Protein AF-A0A377X9H9-F1 (afdb_monomer)

Solvent-accessible surface area (backbone atoms only — not comparable to full-atom values): 6670 Å² total; per-residue (Å²): 134,61,74,63,6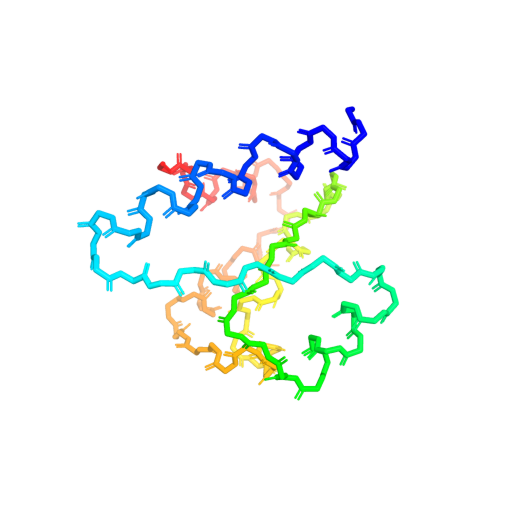3,53,48,71,55,47,51,60,52,48,40,53,58,37,44,76,76,73,38,85,69,79,89,79,92,69,56,72,68,60,47,51,52,32,51,73,66,45,68,68,95,78,84,91,83,80,81,72,94,71,95,48,76,63,74,76,49,44,71,62,29,44,90,63,10,64,60,78,67,48,76,47,74,68,54,38,50,52,53,54,53,48,73,68,46,86,47,74,80,56,47,70,65,75,56,77,80,87,127

Radius of gyration: 16.83 Å; Cα contacts (8 Å, |Δi|>4): 53; chains: 1; bounding box: 40×28×36 Å

Secondary structure (DSSP, 8-state):
--HHHHHHHHHHHHHHHHHHTT---------HHHHHHHHHTT--S---------SSHHHHHGGGSTTTGGGTT---HHHHHHHHHHHH---HHHHTTSSPPP-

Structure (mmCIF, N/CA/C/O backbone):
data_AF-A0A377X9H9-F1
#
_entry.id   AF-A0A377X9H9-F1
#
loop_
_atom_site.group_PDB
_atom_site.id
_atom_site.type_symbol
_atom_site.label_atom_id
_atom_site.label_alt_id
_atom_site.label_comp_id
_atom_site.label_asym_id
_atom_site.label_entity_id
_atom_site.label_seq_id
_atom_site.pdbx_PDB_ins_code
_atom_site.Cartn_x
_atom_site.Cartn_y
_atom_site.Cartn_z
_atom_site.occupancy
_atom_site.B_iso_or_equiv
_atom_site.auth_seq_id
_atom_site.auth_comp_id
_atom_site.auth_asym_id
_atom_site.auth_atom_id
_atom_site.pdbx_PDB_model_num
ATOM 1 N N . MET A 1 1 ? 11.760 12.522 11.090 1.00 46.44 1 MET A N 1
ATOM 2 C CA . MET A 1 1 ? 10.553 12.797 11.908 1.00 46.44 1 MET A CA 1
ATOM 3 C C . MET A 1 1 ? 10.194 11.542 12.692 1.00 46.44 1 MET A C 1
ATOM 5 O O . MET A 1 1 ? 10.405 10.459 12.163 1.00 46.44 1 MET A O 1
ATOM 9 N N . SER A 1 2 ? 9.713 11.640 13.936 1.00 54.22 2 SER A N 1
ATOM 10 C CA . SER A 1 2 ? 9.335 10.433 14.693 1.00 54.22 2 SER A CA 1
ATOM 11 C C . SER A 1 2 ? 7.978 9.895 14.210 1.00 54.22 2 SER A C 1
ATOM 13 O O . SER A 1 2 ? 7.084 10.682 13.894 1.00 54.22 2 SER A O 1
ATOM 15 N N . LYS A 1 3 ? 7.802 8.562 14.181 1.00 60.16 3 LYS A N 1
ATOM 16 C CA . LYS A 1 3 ? 6.529 7.884 13.827 1.00 60.16 3 LYS A CA 1
ATOM 17 C C . LYS A 1 3 ? 5.321 8.437 14.596 1.00 60.16 3 LYS A C 1
ATOM 19 O O . LYS A 1 3 ? 4.206 8.434 14.088 1.00 60.16 3 LYS A O 1
ATOM 24 N N . LYS A 1 4 ? 5.556 8.945 15.809 1.00 63.16 4 LYS A N 1
ATOM 25 C CA . LYS A 1 4 ? 4.525 9.510 16.677 1.00 63.16 4 LYS A CA 1
ATOM 26 C C . LYS A 1 4 ? 3.927 10.803 16.111 1.00 63.16 4 LYS A C 1
ATOM 28 O O . LYS A 1 4 ? 2.714 10.938 16.092 1.00 63.16 4 LYS A O 1
ATOM 33 N N . VAL A 1 5 ? 4.761 11.704 15.583 1.00 62.19 5 VAL A N 1
ATOM 34 C CA . VAL A 1 5 ? 4.300 12.979 14.997 1.00 62.19 5 VAL A CA 1
ATOM 35 C C . VAL A 1 5 ? 3.470 12.735 13.736 1.00 62.19 5 VAL A C 1
ATOM 37 O O . VAL A 1 5 ? 2.467 13.407 13.520 1.00 62.19 5 VAL A O 1
ATOM 40 N N . LEU A 1 6 ? 3.858 11.741 12.931 1.00 65.12 6 LEU A N 1
ATOM 41 C CA . LEU A 1 6 ? 3.119 11.374 11.726 1.00 65.12 6 LEU A CA 1
ATOM 42 C C . LEU A 1 6 ? 1.737 10.795 12.073 1.00 65.12 6 LEU A C 1
ATOM 44 O O . LEU A 1 6 ? 0.736 11.224 11.512 1.00 65.12 6 LEU A O 1
ATOM 48 N N . ASN A 1 7 ? 1.664 9.877 13.042 1.00 70.19 7 ASN A N 1
ATOM 49 C CA . ASN A 1 7 ? 0.396 9.281 13.475 1.00 70.19 7 ASN A CA 1
ATOM 50 C C . ASN A 1 7 ? -0.540 10.301 14.139 1.00 70.19 7 ASN A C 1
ATOM 52 O O . ASN A 1 7 ? -1.732 10.320 13.829 1.00 70.19 7 ASN A O 1
ATOM 56 N N . ASP A 1 8 ? -0.001 11.160 15.011 1.00 76.00 8 ASP A N 1
ATOM 57 C CA . ASP A 1 8 ? -0.771 12.179 15.734 1.00 76.00 8 ASP A CA 1
ATOM 58 C C . ASP A 1 8 ? -1.396 13.212 14.767 1.00 76.00 8 ASP A C 1
ATOM 60 O O . ASP A 1 8 ? -2.453 13.764 15.067 1.00 76.00 8 ASP A O 1
ATOM 64 N N . ALA A 1 9 ? -0.797 13.432 13.587 1.00 79.25 9 ALA A N 1
ATOM 65 C CA . ALA A 1 9 ? -1.331 14.318 12.548 1.00 79.25 9 ALA A CA 1
ATOM 66 C C . ALA A 1 9 ? -2.224 13.602 11.515 1.00 79.25 9 ALA A C 1
ATOM 68 O O . ALA A 1 9 ? -3.292 14.106 11.168 1.00 79.25 9 ALA A O 1
ATOM 69 N N . LEU A 1 10 ? -1.817 12.428 11.016 1.00 81.38 10 LEU A N 1
ATOM 70 C CA . LEU A 1 10 ? -2.505 11.754 9.908 1.00 81.38 10 LEU A CA 1
ATOM 71 C C . LEU A 1 10 ? -3.799 11.057 10.334 1.00 81.38 10 LEU A C 1
ATOM 73 O O . LEU A 1 10 ? -4.767 11.063 9.575 1.00 81.38 10 LEU A O 1
ATOM 77 N N . ILE A 1 11 ? 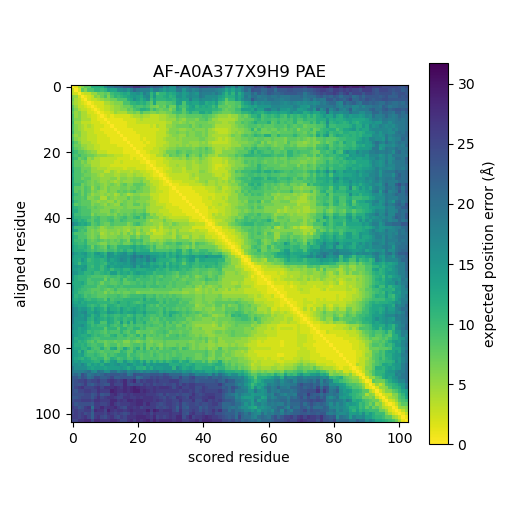-3.853 10.473 11.537 1.00 84.44 11 ILE A N 1
ATOM 78 C CA . ILE A 1 11 ? -5.044 9.743 11.998 1.00 84.44 11 ILE A CA 1
ATOM 79 C C . ILE A 1 11 ? -6.268 10.672 12.115 1.00 84.44 11 ILE A C 1
ATOM 81 O O . ILE A 1 11 ? -7.326 10.299 11.604 1.00 84.44 11 ILE A O 1
ATOM 85 N N . PRO A 1 12 ? -6.184 11.871 12.734 1.00 87.00 12 PRO A N 1
ATOM 86 C CA . PRO A 1 12 ? -7.313 12.801 12.776 1.00 87.00 12 PRO A CA 1
ATOM 87 C C . PRO A 1 12 ? -7.794 13.230 11.386 1.00 87.00 12 PRO A C 1
ATOM 89 O O . PRO A 1 12 ? -8.999 13.225 11.141 1.00 87.00 12 PRO A O 1
ATOM 92 N N . ILE A 1 13 ? -6.864 13.530 10.472 1.00 87.38 13 ILE A N 1
ATOM 93 C CA . ILE A 1 13 ? -7.180 13.928 9.093 1.00 87.38 13 ILE A CA 1
ATOM 94 C C . ILE A 1 13 ? -7.896 12.787 8.361 1.00 87.38 13 ILE A C 1
ATOM 96 O O . ILE A 1 13 ? -8.948 12.996 7.762 1.00 87.38 13 ILE A O 1
ATOM 100 N N . ALA A 1 14 ? -7.379 11.558 8.454 1.00 86.00 14 ALA A N 1
ATOM 101 C CA . ALA A 1 14 ? -8.012 10.395 7.843 1.00 86.00 14 ALA A CA 1
ATOM 102 C C . ALA A 1 14 ? -9.413 10.148 8.425 1.00 86.00 14 ALA A C 1
ATOM 104 O O . ALA A 1 14 ? -10.364 9.943 7.679 1.00 86.00 14 ALA A O 1
ATOM 105 N N . LYS A 1 15 ? -9.594 10.235 9.747 1.00 86.94 15 LYS A N 1
ATOM 106 C CA . LYS A 1 15 ? -10.925 10.078 10.357 1.00 86.94 15 LYS A CA 1
ATOM 107 C C . LYS A 1 15 ? -11.932 11.101 9.833 1.00 86.94 15 LYS A C 1
ATOM 109 O O . LYS A 1 15 ? -13.081 10.734 9.607 1.00 86.94 15 LYS A O 1
ATOM 114 N N . GLU A 1 16 ? -11.517 12.353 9.655 1.00 89.38 16 GLU A N 1
ATOM 115 C CA . GLU A 1 16 ? -12.371 13.397 9.088 1.00 89.38 16 GLU A CA 1
ATOM 116 C C . GLU A 1 16 ? -12.750 13.075 7.638 1.00 89.38 16 GLU A C 1
ATOM 118 O O . GLU A 1 16 ? -13.934 12.983 7.317 1.00 89.38 16 GLU A O 1
ATOM 123 N N . ASN A 1 17 ? -11.754 12.818 6.787 1.00 89.94 17 ASN A N 1
ATOM 124 C CA . ASN A 1 17 ? -11.954 12.593 5.354 1.00 89.94 17 ASN A CA 1
ATOM 125 C C . ASN A 1 17 ? -12.817 11.355 5.074 1.00 89.94 17 ASN A C 1
ATOM 127 O O . ASN A 1 17 ? -13.736 11.402 4.260 1.00 89.94 17 ASN A O 1
ATOM 131 N N . TRP A 1 18 ? -12.568 10.249 5.778 1.00 88.62 18 TRP A N 1
ATOM 132 C CA . TRP A 1 18 ? -13.344 9.020 5.600 1.00 88.62 18 TRP A CA 1
ATOM 133 C C . TRP A 1 18 ? -14.783 9.177 6.108 1.00 88.62 18 TRP A C 1
ATOM 135 O O . TRP A 1 18 ? -15.718 8.657 5.501 1.00 88.62 18 TRP A O 1
ATOM 145 N N . ARG A 1 19 ? -14.999 9.972 7.163 1.00 91.06 19 ARG A N 1
ATOM 146 C CA . ARG A 1 19 ? -16.349 10.271 7.655 1.00 91.06 19 ARG A CA 1
ATOM 147 C C . ARG A 1 19 ? -17.159 11.097 6.654 1.00 91.06 19 ARG A C 1
ATOM 149 O O . ARG A 1 19 ? -18.363 10.881 6.557 1.00 91.06 19 ARG A O 1
ATOM 156 N N . GLN A 1 20 ? -16.525 11.992 5.893 1.00 92.94 20 GLN A N 1
ATOM 157 C CA . GLN A 1 20 ? -17.199 12.774 4.844 1.00 92.94 20 GLN A CA 1
ATOM 158 C C . GLN A 1 20 ? -17.772 11.896 3.722 1.00 92.94 20 GLN A C 1
ATOM 160 O O . GLN A 1 20 ? -18.805 12.238 3.156 1.00 92.94 20 GLN A O 1
ATOM 165 N N . ILE A 1 21 ? -17.155 10.743 3.450 1.00 91.88 21 ILE A N 1
ATOM 166 C CA . ILE A 1 21 ? -17.658 9.743 2.492 1.00 91.88 21 ILE A CA 1
ATOM 167 C C . ILE A 1 21 ? -18.510 8.645 3.159 1.00 91.88 21 ILE A C 1
ATOM 169 O O . ILE A 1 21 ? -18.820 7.634 2.536 1.00 91.88 21 ILE A O 1
ATOM 173 N N . GLY A 1 22 ? -18.894 8.826 4.429 1.00 89.25 22 GLY A N 1
ATOM 174 C CA . GLY A 1 22 ? -19.764 7.902 5.165 1.00 89.25 22 GLY A CA 1
ATOM 175 C C . GLY A 1 22 ? -19.067 6.675 5.763 1.00 89.25 22 GLY A C 1
ATOM 176 O O . GLY A 1 22 ? -19.748 5.770 6.243 1.00 89.25 22 GLY A O 1
ATOM 177 N N . VAL A 1 23 ? -17.733 6.628 5.781 1.00 89.50 23 VAL A N 1
ATOM 178 C CA . VAL A 1 23 ? -16.965 5.506 6.341 1.00 89.50 23 VAL A CA 1
ATOM 179 C C . VAL A 1 23 ? -16.471 5.829 7.752 1.00 89.50 23 VAL A C 1
ATOM 181 O O . VAL A 1 23 ? -15.793 6.828 7.996 1.00 89.50 23 VAL A O 1
ATOM 184 N N . LEU A 1 24 ? -16.769 4.947 8.709 1.00 90.31 24 LEU A N 1
ATOM 185 C CA . LEU A 1 24 ? -16.283 5.066 10.084 1.00 90.31 24 LEU A CA 1
ATOM 186 C C . LEU A 1 24 ? -14.896 4.425 10.230 1.00 90.31 24 LEU A C 1
ATOM 188 O O . LEU A 1 24 ? -14.778 3.231 10.501 1.00 90.31 24 LEU A O 1
ATOM 192 N N . LEU A 1 25 ? -13.843 5.235 10.121 1.00 86.44 25 LEU A N 1
ATOM 193 C CA . LEU A 1 25 ? -12.475 4.785 10.372 1.00 86.44 25 LEU A CA 1
ATOM 194 C C . LEU A 1 25 ? -12.230 4.562 11.879 1.00 86.44 25 LEU A C 1
ATOM 196 O O . LEU A 1 25 ? -12.273 5.506 12.677 1.00 86.44 25 LEU A O 1
ATOM 200 N N . LYS A 1 26 ? -11.933 3.316 12.271 1.00 87.00 26 LYS A N 1
ATOM 201 C CA . LYS A 1 26 ? -11.531 2.928 13.635 1.00 87.00 26 LYS A CA 1
ATOM 202 C C . LYS A 1 26 ? -10.028 2.614 13.665 1.00 87.00 26 LYS A C 1
ATOM 204 O O . LYS A 1 26 ? -9.650 1.475 13.410 1.00 87.00 26 LYS A O 1
ATOM 209 N N . PRO A 1 27 ? -9.157 3.597 13.946 1.00 83.19 27 PRO A N 1
ATOM 210 C CA . PRO A 1 27 ? -7.718 3.368 13.938 1.00 83.19 27 PRO A CA 1
ATOM 211 C C . PRO A 1 27 ? -7.299 2.466 15.103 1.00 83.19 27 PRO A C 1
ATOM 213 O O . PRO A 1 27 ? -7.733 2.666 16.239 1.00 83.19 27 PRO A O 1
ATOM 216 N N . GLN A 1 28 ? -6.404 1.523 14.827 1.00 82.38 28 GLN A N 1
ATOM 2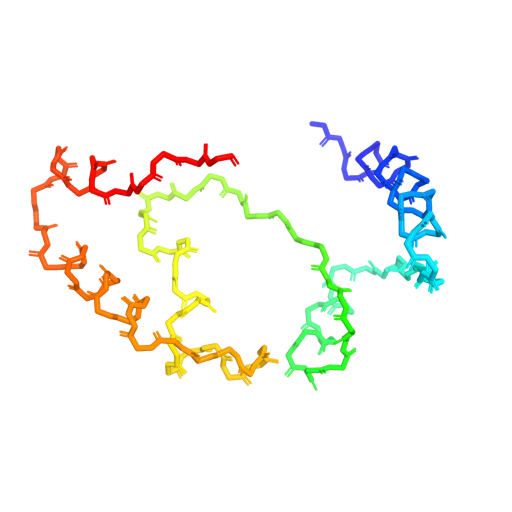17 C CA . GLN A 1 28 ? -5.726 0.714 15.832 1.00 82.38 28 GLN A CA 1
ATOM 218 C C . GLN A 1 28 ? -4.227 1.020 15.770 1.00 82.38 28 GLN A C 1
ATOM 220 O O . GLN A 1 28 ? -3.608 0.895 14.718 1.00 82.38 28 GLN A O 1
ATO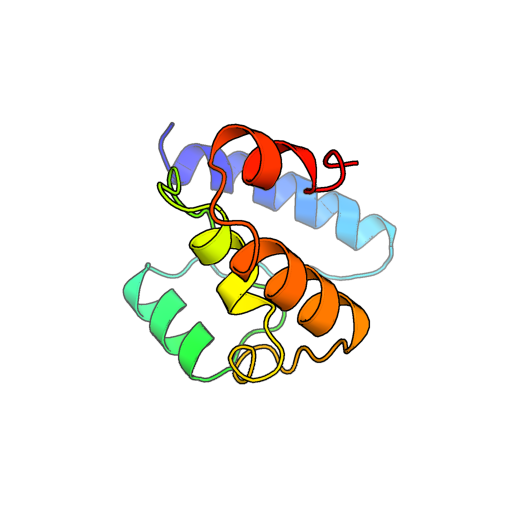M 225 N N . VAL A 1 29 ? -3.647 1.448 16.894 1.00 79.38 29 VAL A N 1
ATOM 226 C CA . VAL A 1 29 ? -2.201 1.670 17.006 1.00 79.38 29 VAL A CA 1
ATOM 227 C C . VAL A 1 29 ? -1.606 0.466 17.721 1.00 79.38 29 VAL A C 1
ATOM 229 O O . VAL A 1 29 ? -1.803 0.300 18.922 1.00 79.38 29 VAL A O 1
ATOM 232 N N . VAL A 1 30 ? -0.905 -0.377 16.972 1.00 80.12 30 VAL A N 1
ATOM 233 C CA . VAL A 1 30 ? -0.176 -1.543 17.486 1.00 80.12 30 VAL A CA 1
ATOM 234 C C . VAL A 1 30 ? 1.329 -1.332 17.332 1.00 80.12 30 VAL A C 1
ATOM 236 O O . VAL A 1 30 ? 1.774 -0.501 16.535 1.00 80.12 30 VAL A O 1
ATOM 239 N N . ASP A 1 31 ? 2.130 -2.060 18.109 1.00 82.38 31 ASP A N 1
ATOM 240 C CA . ASP A 1 31 ? 3.575 -2.087 17.899 1.00 82.38 31 ASP A CA 1
ATOM 241 C C . ASP A 1 31 ? 3.930 -2.771 16.567 1.00 82.38 31 ASP A C 1
ATOM 243 O O . ASP A 1 31 ? 3.115 -3.454 15.946 1.00 82.38 31 ASP A O 1
ATOM 247 N N . PHE A 1 32 ? 5.167 -2.581 16.110 1.00 77.00 32 PHE A N 1
ATOM 248 C CA . PHE A 1 32 ? 5.602 -3.074 14.805 1.00 77.00 32 PHE A CA 1
ATOM 249 C C . PHE A 1 32 ? 5.536 -4.604 14.673 1.00 77.00 32 PHE A C 1
ATOM 251 O O . PHE A 1 32 ? 5.212 -5.101 13.598 1.00 77.00 32 PHE A O 1
ATOM 258 N N . ASN A 1 33 ? 5.801 -5.359 15.742 1.00 82.00 33 ASN A N 1
ATOM 259 C CA . ASN A 1 33 ? 5.782 -6.820 15.674 1.00 82.00 33 ASN A CA 1
ATOM 260 C C . ASN A 1 33 ? 4.343 -7.334 15.551 1.00 82.00 33 ASN A C 1
ATOM 262 O O . ASN A 1 33 ? 4.067 -8.200 14.720 1.00 82.00 33 ASN A O 1
ATOM 266 N N . ALA A 1 34 ? 3.417 -6.760 16.324 1.00 85.06 34 ALA A N 1
ATOM 267 C CA . ALA A 1 34 ? 1.991 -7.059 16.218 1.00 85.06 34 ALA A CA 1
ATOM 268 C C . ALA A 1 34 ? 1.418 -6.662 14.844 1.00 85.06 34 ALA A C 1
ATOM 270 O O . ALA A 1 34 ? 0.689 -7.446 14.237 1.00 85.06 34 ALA A O 1
ATOM 271 N N . LEU A 1 35 ? 1.818 -5.500 14.315 1.00 83.00 35 LEU A N 1
ATOM 272 C CA . LEU A 1 35 ? 1.463 -5.035 12.969 1.00 83.00 35 LEU A CA 1
ATOM 273 C C . LEU A 1 35 ? 1.895 -6.041 11.886 1.00 83.00 35 LEU A C 1
ATOM 275 O O . LEU A 1 35 ? 1.108 -6.400 11.012 1.00 83.00 35 LEU A O 1
ATOM 279 N N . MET A 1 36 ? 3.144 -6.516 11.948 1.00 82.94 36 MET A N 1
ATOM 280 C CA . MET A 1 36 ? 3.681 -7.500 11.000 1.00 82.94 36 MET A CA 1
ATOM 281 C C . MET A 1 36 ? 2.975 -8.853 11.109 1.00 82.94 36 MET A C 1
ATOM 283 O O . MET A 1 36 ? 2.683 -9.475 10.086 1.00 82.94 36 MET A O 1
ATOM 287 N N . ALA A 1 37 ? 2.647 -9.293 12.326 1.00 84.81 37 ALA A N 1
ATOM 288 C CA . ALA A 1 37 ? 1.888 -10.520 12.542 1.00 84.81 37 ALA A CA 1
ATOM 289 C C . ALA A 1 37 ? 0.465 -10.429 11.962 1.00 84.81 37 ALA A C 1
ATOM 291 O O . ALA A 1 37 ? 0.027 -11.354 11.280 1.00 84.81 37 ALA A O 1
ATOM 292 N N . GLN A 1 38 ? -0.232 -9.307 12.173 1.00 82.88 38 GLN A N 1
ATOM 293 C CA . GLN A 1 38 ? -1.563 -9.063 11.606 1.00 82.88 38 GLN A CA 1
ATOM 294 C C . GLN A 1 38 ? -1.536 -8.988 10.076 1.00 82.88 38 GLN A C 1
ATOM 296 O O . GLN A 1 38 ? -2.393 -9.599 9.437 1.00 82.88 38 GLN A O 1
ATOM 301 N N . ARG A 1 39 ? -0.531 -8.313 9.488 1.00 81.06 39 ARG A N 1
ATOM 302 C CA . ARG A 1 39 ? -0.333 -8.267 8.027 1.00 81.06 39 ARG A CA 1
ATOM 303 C C . ARG A 1 39 ? -0.175 -9.671 7.456 1.00 81.06 39 ARG A C 1
ATOM 305 O O . ARG A 1 39 ? -0.891 -10.040 6.536 1.00 81.06 39 ARG A O 1
ATOM 312 N N . LYS A 1 40 ? 0.723 -10.471 8.036 1.00 80.38 40 LYS A N 1
ATOM 313 C CA . LYS A 1 40 ? 0.977 -11.847 7.585 1.00 80.38 40 LYS A CA 1
ATOM 314 C C . LYS A 1 40 ? -0.244 -12.757 7.747 1.00 80.38 40 LYS A C 1
ATOM 316 O O . LYS A 1 40 ? -0.419 -13.693 6.978 1.00 80.38 40 LYS A O 1
ATOM 321 N N . ALA A 1 41 ? -1.078 -12.494 8.748 1.00 81.56 41 ALA A N 1
ATOM 322 C CA . ALA A 1 41 ? -2.330 -13.211 8.953 1.00 81.56 41 ALA A CA 1
ATOM 323 C C . ALA A 1 41 ? -3.468 -12.740 8.026 1.00 81.56 41 ALA A C 1
ATOM 325 O O . ALA A 1 41 ? -4.546 -13.326 8.079 1.00 81.56 41 ALA A O 1
ATOM 326 N N . GLY A 1 42 ? -3.270 -11.676 7.233 1.00 76.50 42 GLY A N 1
ATOM 327 C CA . GLY A 1 42 ? -4.323 -11.063 6.414 1.00 76.50 42 GLY A CA 1
ATOM 328 C C . GLY A 1 42 ? -5.475 -10.469 7.235 1.00 76.50 42 GLY A C 1
ATOM 329 O O . GLY A 1 42 ? -6.555 -10.234 6.707 1.00 76.50 42 GLY A O 1
ATOM 330 N N . ASN A 1 43 ? -5.284 -10.257 8.541 1.00 78.69 43 ASN A N 1
ATOM 331 C CA . ASN A 1 43 ? -6.343 -9.835 9.458 1.00 78.69 43 ASN A CA 1
ATOM 332 C C . ASN A 1 43 ? -6.327 -8.314 9.653 1.00 78.69 43 ASN A C 1
ATOM 334 O O . ASN A 1 43 ? -6.052 -7.818 10.750 1.00 78.69 43 ASN A O 1
ATOM 338 N N . TYR A 1 44 ? -6.540 -7.576 8.565 1.00 81.50 44 TYR A N 1
ATOM 339 C CA . TYR A 1 44 ? -6.606 -6.118 8.562 1.00 81.50 44 TYR A CA 1
ATOM 340 C C . TYR A 1 44 ? -7.479 -5.615 7.406 1.00 81.50 44 TYR A C 1
ATOM 342 O O . TYR A 1 44 ? -7.453 -6.180 6.319 1.00 81.50 44 TYR A O 1
ATOM 350 N N . ASP A 1 45 ? -8.211 -4.521 7.628 1.00 80.19 45 ASP A N 1
ATOM 351 C CA . ASP A 1 45 ? -8.982 -3.857 6.564 1.00 80.19 45 ASP A CA 1
ATOM 352 C C . ASP A 1 45 ? -8.125 -2.825 5.817 1.00 80.19 45 ASP A C 1
ATOM 354 O O . ASP A 1 45 ? -8.150 -2.715 4.594 1.00 80.19 45 ASP A O 1
ATOM 358 N N . LEU A 1 46 ? -7.350 -2.043 6.574 1.00 80.38 46 LEU A N 1
ATOM 359 C CA . LEU A 1 46 ? -6.453 -1.017 6.061 1.00 80.38 46 LEU A CA 1
ATOM 360 C C . LEU A 1 46 ? -5.237 -0.917 6.971 1.00 80.38 46 LEU A C 1
ATOM 362 O O . LEU A 1 46 ? -5.364 -0.816 8.192 1.00 80.38 46 LEU A O 1
ATOM 366 N N . ALA A 1 47 ? -4.057 -0.913 6.366 1.00 79.38 47 ALA A N 1
ATOM 367 C CA . ALA A 1 47 ? -2.807 -0.818 7.089 1.00 79.38 47 ALA A CA 1
ATOM 368 C C . ALA A 1 47 ? -1.905 0.236 6.439 1.00 79.38 47 ALA A C 1
ATOM 370 O O . ALA A 1 47 ? -1.744 0.281 5.222 1.00 79.38 47 ALA A O 1
ATOM 371 N N . SER A 1 48 ? -1.359 1.120 7.274 1.00 73.06 48 SER A N 1
ATOM 372 C CA . SER A 1 48 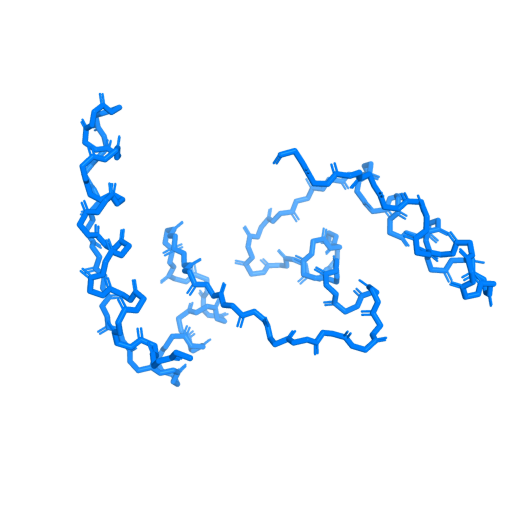? -0.463 2.193 6.848 1.00 73.06 48 SER A CA 1
ATOM 373 C C . SER A 1 48 ? 0.973 1.806 7.165 1.00 73.06 48 SER A C 1
ATOM 375 O O . SER A 1 48 ? 1.313 1.523 8.317 1.00 73.06 48 SER A O 1
ATOM 377 N N . PHE A 1 49 ? 1.812 1.802 6.135 1.00 72.25 49 PHE A N 1
ATOM 378 C CA . PHE A 1 49 ? 3.232 1.513 6.242 1.00 72.25 49 PHE A CA 1
ATOM 379 C C . PHE A 1 49 ? 4.023 2.548 5.458 1.00 72.25 49 PHE A C 1
ATOM 381 O O . PHE A 1 49 ? 3.535 3.149 4.505 1.00 72.25 49 PHE A O 1
ATOM 388 N N . SER A 1 50 ? 5.269 2.733 5.867 1.00 67.56 50 SER A N 1
ATOM 389 C CA . SER A 1 50 ? 6.247 3.503 5.117 1.00 67.56 50 SER A CA 1
ATOM 390 C C . SER A 1 50 ? 7.452 2.613 4.883 1.00 67.56 50 SER A C 1
ATOM 392 O O . SER A 1 50 ? 8.058 2.148 5.856 1.00 67.56 50 SER A O 1
ATOM 394 N N . THR A 1 51 ? 7.813 2.412 3.626 1.00 62.47 51 THR A N 1
ATOM 395 C CA . THR A 1 51 ? 9.091 1.801 3.271 1.00 62.47 51 THR A CA 1
ATOM 396 C C . THR A 1 51 ? 10.173 2.877 3.346 1.00 62.47 51 THR A C 1
ATOM 398 O O . THR A 1 51 ? 9.933 4.038 3.009 1.00 62.47 51 THR A O 1
ATOM 401 N N . SER A 1 52 ? 11.348 2.532 3.873 1.00 68.44 52 SER A N 1
ATOM 402 C CA . SER A 1 52 ? 12.522 3.410 3.805 1.00 68.44 52 SER A CA 1
ATOM 403 C C . SER A 1 52 ? 12.962 3.609 2.351 1.00 68.44 52 SER A C 1
ATOM 405 O O . SER A 1 52 ? 12.421 2.979 1.448 1.00 68.44 52 SER A O 1
ATOM 407 N N . THR A 1 53 ? 13.956 4.467 2.114 1.00 69.19 53 THR A N 1
ATOM 408 C CA . THR A 1 53 ? 14.597 4.586 0.796 1.00 69.19 53 THR A CA 1
ATOM 409 C C . THR A 1 53 ? 14.954 3.204 0.252 1.00 69.19 53 THR A C 1
ATOM 411 O O . THR A 1 53 ? 15.673 2.451 0.913 1.00 69.19 53 THR A O 1
ATOM 414 N N . LEU A 1 54 ? 14.408 2.883 -0.917 1.00 68.56 54 LEU A N 1
ATOM 415 C CA . LEU A 1 54 ? 14.670 1.652 -1.648 1.00 68.56 54 LEU A CA 1
ATOM 416 C C . LEU A 1 54 ? 15.909 1.847 -2.521 1.00 68.56 54 LEU A C 1
ATOM 418 O O . LEU A 1 54 ? 16.078 2.915 -3.109 1.00 68.56 54 LEU A O 1
ATOM 422 N N . ASN A 1 55 ? 16.775 0.834 -2.574 1.00 74.25 55 ASN A N 1
ATOM 423 C CA . ASN A 1 55 ? 17.965 0.862 -3.429 1.00 74.25 55 ASN A CA 1
ATOM 424 C C . ASN A 1 55 ? 17.649 0.382 -4.852 1.00 74.25 55 ASN A C 1
ATOM 426 O O . ASN A 1 55 ? 18.289 0.839 -5.792 1.00 74.25 55 ASN A O 1
ATOM 430 N N . ASP A 1 56 ? 16.665 -0.509 -4.994 1.00 74.94 56 ASP A N 1
ATOM 431 C CA . ASP A 1 56 ? 16.166 -1.021 -6.266 1.00 74.94 56 ASP A CA 1
ATOM 432 C C . ASP A 1 56 ? 14.674 -0.652 -6.410 1.00 74.94 56 ASP A C 1
ATOM 434 O O . ASP A 1 56 ? 13.888 -0.931 -5.497 1.00 74.94 56 ASP A O 1
ATOM 438 N N . PRO A 1 57 ? 14.247 -0.010 -7.515 1.00 72.38 57 PRO A N 1
ATOM 439 C CA . PRO A 1 57 ? 12.834 0.247 -7.791 1.00 72.38 57 PRO A CA 1
ATOM 440 C C . PRO A 1 57 ? 11.955 -1.015 -7.771 1.00 72.38 57 PRO A C 1
ATOM 442 O O . PRO A 1 57 ? 10.778 -0.929 -7.410 1.00 72.38 57 PRO A O 1
ATOM 445 N N . HIS A 1 58 ? 12.520 -2.179 -8.108 1.00 79.81 58 HIS A N 1
ATOM 446 C CA . HIS A 1 58 ? 11.844 -3.473 -8.058 1.00 79.81 58 HIS A CA 1
ATOM 447 C C . HIS A 1 58 ? 11.290 -3.791 -6.662 1.00 79.81 58 HIS A C 1
ATOM 449 O O . HIS A 1 58 ? 10.144 -4.232 -6.530 1.00 79.81 58 HIS A O 1
ATOM 455 N N . ASP A 1 59 ? 12.052 -3.479 -5.609 1.00 78.75 59 ASP A N 1
ATOM 456 C CA . ASP A 1 59 ? 11.662 -3.738 -4.219 1.00 78.75 59 ASP A CA 1
ATOM 457 C C . ASP A 1 59 ? 10.366 -3.002 -3.833 1.00 78.75 59 ASP A C 1
ATOM 459 O O . ASP A 1 59 ? 9.637 -3.428 -2.937 1.00 78.75 59 ASP A O 1
ATOM 463 N N . GLY A 1 60 ? 10.060 -1.886 -4.503 1.00 79.00 60 GLY A N 1
ATOM 464 C CA . GLY A 1 60 ? 8.872 -1.075 -4.231 1.00 79.00 60 GLY A CA 1
ATOM 465 C C . GLY A 1 60 ? 7.603 -1.604 -4.887 1.00 79.00 60 GLY A C 1
ATOM 466 O O . GLY A 1 60 ? 6.506 -1.347 -4.389 1.00 79.00 60 GLY A O 1
ATOM 467 N N . VAL A 1 61 ? 7.745 -2.342 -5.988 1.00 83.62 61 VAL A N 1
ATOM 468 C CA . VAL A 1 61 ? 6.619 -2.896 -6.753 1.00 83.62 61 VAL A CA 1
ATOM 469 C C . VAL A 1 61 ? 6.381 -4.379 -6.473 1.00 83.62 61 VAL A C 1
ATOM 471 O O . VAL A 1 61 ? 5.318 -4.890 -6.815 1.00 83.62 61 VAL A O 1
ATOM 474 N N . TRP A 1 62 ? 7.320 -5.058 -5.806 1.00 82.44 62 TRP A N 1
ATOM 475 C CA . TRP A 1 62 ? 7.237 -6.484 -5.477 1.00 82.44 62 TRP A CA 1
ATOM 476 C C . TRP A 1 62 ? 5.936 -6.876 -4.764 1.00 82.44 62 TRP A C 1
ATOM 478 O O . TRP A 1 62 ? 5.278 -7.832 -5.164 1.00 82.44 62 TRP A O 1
ATOM 488 N N . ASP A 1 63 ? 5.505 -6.093 -3.769 1.00 81.50 63 ASP A N 1
ATOM 489 C CA . ASP A 1 63 ? 4.262 -6.328 -3.012 1.00 81.50 63 ASP A CA 1
ATOM 490 C C . ASP A 1 63 ? 2.980 -6.220 -3.876 1.00 81.50 63 ASP A C 1
ATOM 492 O O . ASP A 1 63 ? 1.896 -6.590 -3.419 1.00 81.50 63 ASP A O 1
ATOM 496 N N . PHE A 1 64 ? 3.083 -5.705 -5.108 1.00 85.12 64 PHE A N 1
ATOM 497 C CA . PHE A 1 64 ? 1.991 -5.609 -6.086 1.00 85.12 64 PHE A CA 1
ATOM 498 C C . PHE A 1 64 ? 2.086 -6.658 -7.195 1.00 85.12 64 PHE A C 1
ATOM 500 O O . PHE A 1 64 ? 1.171 -6.756 -8.013 1.00 85.12 64 PHE A O 1
ATOM 507 N N . TYR A 1 65 ? 3.161 -7.445 -7.234 1.00 84.88 65 TYR A N 1
ATOM 508 C CA . TYR A 1 65 ? 3.276 -8.549 -8.170 1.00 84.88 65 TYR A CA 1
ATOM 509 C C . TYR A 1 65 ? 2.272 -9.629 -7.772 1.00 84.88 65 TYR A C 1
ATOM 511 O O . TYR A 1 65 ? 2.281 -10.112 -6.639 1.00 84.88 65 TYR A O 1
ATOM 519 N N . SER A 1 66 ? 1.372 -10.009 -8.675 1.00 85.50 66 SER A N 1
ATOM 520 C CA . SER A 1 66 ? 0.184 -10.783 -8.296 1.00 85.50 66 SER A CA 1
ATOM 521 C C . SER A 1 66 ? 0.501 -12.171 -7.724 1.00 85.50 66 SER A C 1
ATOM 523 O O . SER A 1 66 ? -0.319 -12.737 -7.001 1.00 85.50 66 SER A O 1
ATOM 525 N N . SER A 1 67 ? 1.675 -12.745 -8.024 1.00 85.00 67 SER A N 1
ATOM 526 C CA . SER A 1 67 ? 2.119 -13.997 -7.393 1.00 85.00 67 SER A CA 1
ATOM 527 C C . SER A 1 67 ? 2.590 -13.817 -5.952 1.00 85.00 67 SER A C 1
ATOM 529 O O . SER A 1 67 ? 2.589 -14.792 -5.204 1.00 85.00 67 SER A O 1
ATOM 531 N N . GLU A 1 68 ? 2.972 -12.603 -5.566 1.00 84.12 68 GLU A N 1
ATOM 532 C CA . GLU A 1 68 ? 3.568 -12.261 -4.272 1.00 84.12 68 GLU A CA 1
ATOM 533 C C . GLU A 1 68 ? 2.567 -11.575 -3.346 1.00 84.12 68 GLU A C 1
ATOM 535 O O . GLU A 1 68 ? 2.616 -11.773 -2.138 1.00 84.12 68 GLU A O 1
ATOM 540 N N . ALA A 1 69 ? 1.592 -10.853 -3.901 1.00 81.25 69 ALA A N 1
ATOM 541 C CA . ALA A 1 69 ? 0.565 -10.110 -3.172 1.00 81.25 69 ALA A CA 1
ATOM 542 C C . ALA A 1 69 ? -0.520 -10.997 -2.512 1.00 81.25 69 ALA A C 1
ATOM 544 O O . ALA A 1 69 ? -1.683 -10.603 -2.380 1.00 81.25 69 ALA A O 1
ATOM 545 N N . LYS A 1 70 ? -0.167 -12.218 -2.094 1.00 75.69 70 LYS A N 1
ATOM 546 C CA . LYS A 1 70 ? -1.105 -13.231 -1.580 1.00 75.69 70 LYS A CA 1
ATOM 547 C C . LYS A 1 70 ? -1.843 -12.755 -0.335 1.00 75.69 70 LYS A C 1
ATOM 549 O O . LYS A 1 70 ? -3.025 -13.043 -0.180 1.00 75.69 70 LYS A O 1
ATOM 554 N N . GLU A 1 71 ? -1.158 -12.026 0.539 1.00 74.50 71 GLU A N 1
ATOM 555 C CA . GLU A 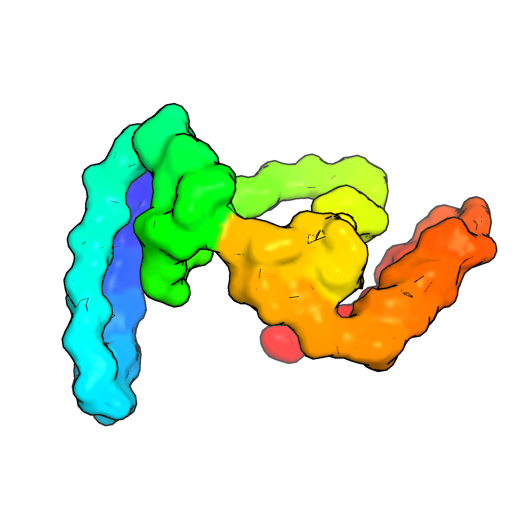1 71 ? -1.700 -11.534 1.805 1.00 74.50 71 GLU A CA 1
ATOM 556 C C . GLU A 1 71 ? -2.665 -10.356 1.623 1.00 74.50 71 GLU A C 1
ATOM 558 O O . GLU A 1 71 ? -3.565 -10.185 2.441 1.00 74.50 71 GLU A O 1
ATOM 563 N N . SER A 1 72 ? -2.506 -9.555 0.562 1.00 75.56 72 SER A N 1
ATOM 564 C CA . SER A 1 72 ? -3.435 -8.464 0.234 1.00 75.56 72 SER A CA 1
ATOM 565 C C . SER A 1 72 ? -4.582 -8.918 -0.674 1.00 75.56 72 SER A C 1
ATOM 567 O O . SER A 1 72 ? -5.592 -8.222 -0.777 1.00 75.56 72 SER A O 1
ATOM 569 N N . GLY A 1 73 ? -4.434 -10.072 -1.337 1.00 79.69 73 GLY A N 1
ATOM 570 C CA . GLY A 1 73 ? -5.379 -10.580 -2.332 1.00 79.69 73 GLY A CA 1
ATOM 571 C C . GLY A 1 73 ? -5.376 -9.787 -3.643 1.00 79.69 73 GLY A C 1
ATOM 572 O O . GLY A 1 73 ? -6.294 -9.938 -4.450 1.00 79.69 73 GLY A O 1
ATOM 573 N N . TYR A 1 74 ? -4.378 -8.925 -3.854 1.00 84.38 74 TYR A N 1
ATOM 574 C CA . TYR A 1 74 ? -4.263 -8.097 -5.049 1.00 84.38 74 TYR A CA 1
ATOM 575 C C . TYR A 1 74 ? -3.910 -8.939 -6.284 1.00 84.38 74 TYR A C 1
ATOM 577 O O . TYR A 1 74 ? -3.033 -9.799 -6.234 1.00 84.38 74 TYR A O 1
ATOM 585 N N . HIS A 1 75 ? -4.581 -8.671 -7.407 1.00 88.00 75 HIS A N 1
ATOM 586 C CA . HIS A 1 75 ? -4.287 -9.301 -8.693 1.00 88.00 75 HIS A CA 1
ATOM 587 C C . HIS A 1 75 ? -4.565 -8.328 -9.844 1.00 88.00 75 HIS A C 1
ATOM 589 O O . HIS A 1 75 ? -5.693 -7.849 -9.991 1.00 88.00 75 HIS A O 1
ATOM 595 N N . ASN A 1 76 ? -3.558 -8.043 -10.673 1.00 89.62 76 ASN A N 1
ATOM 596 C CA . ASN A 1 76 ? -3.708 -7.201 -11.859 1.00 89.62 76 ASN A CA 1
ATOM 597 C C . ASN A 1 76 ? -2.685 -7.564 -12.947 1.00 89.62 76 ASN A C 1
ATOM 599 O O . ASN A 1 76 ? -1.497 -7.270 -12.833 1.00 89.62 76 ASN A O 1
ATOM 603 N N . ALA A 1 77 ? -3.180 -8.129 -14.050 1.00 90.25 77 ALA A N 1
ATOM 604 C CA . ALA A 1 77 ? -2.345 -8.593 -15.154 1.00 90.25 77 ALA A CA 1
ATOM 605 C C . ALA A 1 77 ? -1.542 -7.478 -15.854 1.00 90.25 77 ALA A C 1
ATOM 607 O O . ALA A 1 77 ? -0.449 -7.743 -16.352 1.00 90.25 77 ALA A O 1
ATOM 608 N N . GLU A 1 78 ? -2.045 -6.238 -15.901 1.00 89.50 78 GLU A N 1
ATOM 609 C CA . GLU A 1 78 ? -1.285 -5.137 -16.513 1.00 89.50 78 GLU A CA 1
ATOM 610 C C . GLU A 1 78 ? -0.140 -4.690 -15.599 1.00 89.50 78 GLU A C 1
ATOM 612 O O . GLU A 1 78 ? 0.945 -4.375 -16.080 1.00 89.50 78 GLU A O 1
ATOM 617 N N . VAL A 1 79 ? -0.342 -4.731 -14.280 1.00 87.62 79 VAL A N 1
ATOM 618 C CA . VAL A 1 79 ? 0.726 -4.435 -13.316 1.00 87.62 79 VAL A CA 1
ATOM 619 C C . VAL A 1 79 ? 1.811 -5.506 -13.366 1.00 87.62 79 VAL A C 1
ATOM 621 O O . VAL A 1 79 ? 2.984 -5.157 -13.466 1.00 87.62 79 VAL A O 1
ATOM 624 N N . ASP A 1 80 ? 1.445 -6.788 -13.426 1.00 87.00 80 ASP A N 1
ATOM 625 C CA . ASP A 1 80 ? 2.418 -7.875 -13.607 1.00 87.00 80 ASP A CA 1
ATOM 626 C C . ASP A 1 80 ? 3.255 -7.678 -14.881 1.00 87.00 80 ASP A C 1
ATOM 628 O O . ASP A 1 80 ? 4.470 -7.879 -14.885 1.00 87.00 80 ASP A O 1
ATOM 632 N N . LYS A 1 81 ? 2.622 -7.255 -15.981 1.00 88.50 81 LYS A N 1
ATOM 633 C CA . LYS A 1 81 ? 3.304 -6.977 -17.250 1.00 88.50 81 LYS A CA 1
ATOM 634 C C . LYS A 1 81 ? 4.270 -5.794 -17.143 1.00 88.50 81 LYS A C 1
ATOM 636 O O . LYS A 1 81 ? 5.386 -5.901 -17.646 1.00 88.50 81 LYS A O 1
ATOM 641 N N . LEU A 1 82 ? 3.870 -4.697 -16.498 1.00 87.31 82 LEU A N 1
ATOM 642 C CA . LEU A 1 82 ? 4.732 -3.526 -16.294 1.00 87.31 82 LEU A CA 1
ATOM 643 C C . LEU A 1 82 ? 5.923 -3.851 -15.386 1.00 87.31 82 LEU A C 1
ATOM 645 O O . LEU A 1 82 ? 7.045 -3.467 -15.704 1.00 87.31 82 LEU A O 1
ATOM 649 N N . ILE A 1 83 ? 5.707 -4.616 -14.312 1.00 85.44 83 ILE A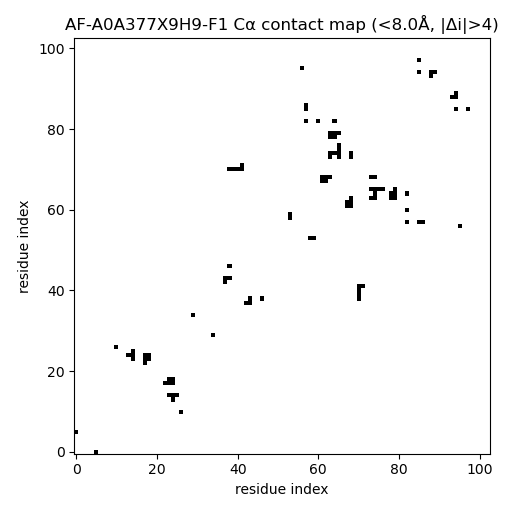 N 1
ATOM 650 C CA . ILE A 1 83 ? 6.786 -5.067 -13.421 1.00 85.44 83 ILE A CA 1
ATOM 651 C C . ILE A 1 83 ? 7.776 -5.950 -14.192 1.00 85.44 83 ILE A C 1
ATOM 653 O O . ILE A 1 83 ? 8.983 -5.737 -14.118 1.00 85.44 83 ILE A O 1
ATOM 657 N N . ASN A 1 84 ? 7.281 -6.900 -14.992 1.00 86.00 84 ASN A N 1
ATOM 658 C CA . ASN A 1 84 ? 8.138 -7.745 -15.826 1.00 86.00 84 ASN A CA 1
ATOM 659 C C . ASN A 1 84 ? 8.924 -6.949 -16.876 1.00 86.00 84 ASN A C 1
ATOM 661 O O . ASN A 1 84 ? 10.088 -7.257 -17.123 1.00 86.00 84 ASN A O 1
ATOM 665 N N . ALA A 1 85 ? 8.306 -5.931 -17.482 1.00 84.44 85 ALA A N 1
ATOM 666 C CA . ALA A 1 85 ? 8.984 -5.048 -18.424 1.00 84.44 85 ALA A CA 1
ATOM 667 C C . ALA A 1 85 ? 10.100 -4.249 -17.734 1.00 84.44 85 ALA A C 1
ATOM 669 O O . ALA A 1 85 ? 11.222 -4.247 -18.232 1.00 84.44 85 ALA A O 1
ATOM 670 N N . GLY A 1 86 ? 9.826 -3.660 -16.564 1.00 78.19 86 GLY A N 1
ATOM 671 C CA . GLY A 1 86 ? 10.824 -2.934 -15.773 1.00 78.19 86 GLY A CA 1
ATOM 672 C C . GLY A 1 86 ? 12.006 -3.814 -15.361 1.00 78.19 86 GLY A C 1
ATOM 673 O O . GLY A 1 86 ? 13.154 -3.413 -15.521 1.00 78.19 86 GLY A O 1
ATOM 674 N N . ASN A 1 87 ? 11.748 -5.057 -14.943 1.00 77.44 87 ASN A N 1
ATOM 675 C CA . ASN A 1 87 ? 12.801 -6.008 -14.561 1.00 77.44 87 ASN A CA 1
ATOM 676 C C . ASN A 1 87 ? 13.698 -6.438 -15.737 1.00 77.44 87 ASN A C 1
ATOM 678 O O . ASN A 1 87 ? 14.814 -6.909 -15.523 1.00 77.44 87 ASN A O 1
ATOM 682 N N . ALA A 1 88 ? 13.213 -6.326 -16.977 1.00 75.81 88 ALA A N 1
ATOM 683 C CA . ALA A 1 88 ? 13.976 -6.668 -18.175 1.00 75.81 88 ALA A CA 1
ATOM 684 C C . ALA A 1 88 ? 14.904 -5.530 -18.644 1.00 75.81 88 ALA A C 1
ATOM 686 O O . ALA A 1 88 ? 15.773 -5.759 -19.491 1.00 75.81 88 ALA A O 1
ATOM 687 N N . VAL A 1 89 ? 14.745 -4.315 -18.106 1.00 72.06 89 VAL A N 1
ATOM 688 C CA . VAL A 1 89 ? 15.586 -3.158 -18.429 1.00 72.06 89 VAL A CA 1
ATOM 689 C C . VAL A 1 89 ? 16.837 -3.187 -17.547 1.00 72.06 89 VAL A C 1
ATOM 691 O O . VAL A 1 89 ? 16.814 -2.811 -16.383 1.00 72.06 89 VAL A O 1
ATOM 694 N N . LEU A 1 90 ? 17.956 -3.643 -18.119 1.00 64.31 90 LEU A N 1
ATOM 695 C CA . LEU A 1 90 ? 19.266 -3.714 -17.444 1.00 64.31 90 LEU A CA 1
ATOM 696 C C . LEU A 1 90 ? 20.034 -2.381 -17.447 1.00 64.31 90 LEU A C 1
ATOM 698 O O . LEU A 1 90 ? 21.124 -2.292 -16.882 1.00 64.31 90 LEU A O 1
ATOM 702 N N . ASP A 1 91 ? 19.493 -1.366 -18.119 1.00 60.66 91 ASP A N 1
ATOM 703 C CA . ASP A 1 91 ? 20.085 -0.040 -18.201 1.00 60.66 91 ASP A CA 1
ATOM 704 C C . ASP A 1 91 ? 19.520 0.865 -17.100 1.00 60.66 91 ASP A C 1
ATOM 706 O O . ASP A 1 91 ? 18.335 1.207 -17.091 1.00 60.66 91 ASP A O 1
ATOM 710 N N . ILE A 1 92 ? 20.385 1.230 -16.155 1.00 57.91 92 ILE A N 1
ATOM 711 C CA . ILE A 1 92 ? 20.026 1.900 -14.898 1.00 57.91 92 ILE A CA 1
ATOM 712 C C . ILE A 1 92 ? 19.431 3.293 -15.165 1.00 57.91 92 I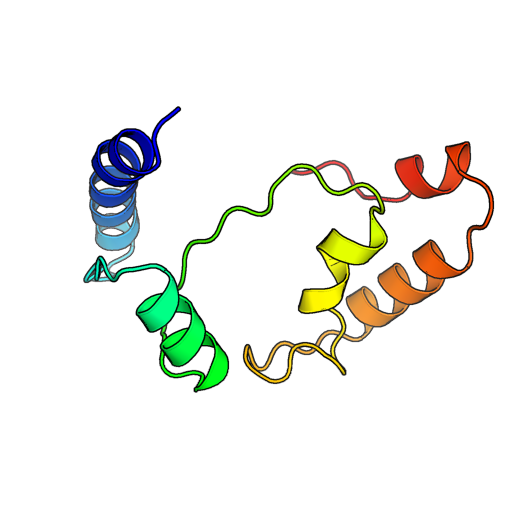LE A C 1
ATOM 714 O O . ILE A 1 92 ? 18.545 3.728 -14.432 1.00 57.91 92 ILE A O 1
ATOM 718 N N . GLU A 1 93 ? 19.861 3.974 -16.236 1.00 56.50 93 GLU A N 1
ATOM 719 C CA . GLU A 1 93 ? 19.302 5.278 -16.629 1.00 56.50 93 GLU A CA 1
ATOM 720 C C . GLU A 1 93 ? 17.879 5.160 -17.196 1.00 56.50 93 GLU A C 1
ATOM 722 O O . GLU A 1 93 ? 17.058 6.055 -16.995 1.00 56.50 93 GLU A O 1
ATOM 727 N N . THR A 1 94 ? 17.555 4.044 -17.853 1.00 52.81 94 THR A N 1
ATOM 728 C CA . THR A 1 94 ? 16.252 3.837 -18.501 1.00 52.81 94 THR A CA 1
ATOM 729 C C . THR A 1 94 ? 15.214 3.264 -17.524 1.00 52.81 94 THR A C 1
ATOM 731 O O . THR A 1 94 ? 14.063 3.700 -17.518 1.00 52.81 94 THR A O 1
ATOM 734 N N . ALA A 1 95 ? 15.618 2.367 -16.616 1.00 53.81 95 ALA A N 1
ATOM 735 C CA . ALA A 1 95 ? 14.725 1.732 -15.637 1.00 53.81 95 ALA A CA 1
ATOM 736 C C . ALA A 1 95 ? 14.036 2.732 -14.684 1.00 53.81 95 ALA A C 1
ATOM 738 O O . ALA A 1 95 ? 12.930 2.491 -14.203 1.00 53.81 95 ALA A O 1
ATOM 739 N N . GLN A 1 96 ? 14.670 3.877 -14.423 1.00 51.38 96 GLN A N 1
ATOM 740 C CA . GLN A 1 96 ? 14.126 4.911 -13.545 1.00 51.38 96 GLN A CA 1
ATOM 741 C C . GLN A 1 96 ? 13.116 5.840 -14.250 1.00 51.38 96 GLN A C 1
ATOM 743 O O . GLN A 1 96 ? 12.336 6.509 -13.573 1.00 51.38 96 GLN A O 1
ATOM 748 N N . ALA A 1 97 ? 13.108 5.869 -15.589 1.00 54.19 97 ALA A N 1
ATOM 749 C CA . ALA A 1 97 ? 12.260 6.744 -16.402 1.00 54.19 97 ALA A CA 1
ATOM 750 C C . ALA A 1 97 ? 10.899 6.125 -16.778 1.00 54.19 97 ALA A C 1
ATOM 752 O O . ALA A 1 97 ? 9.949 6.866 -17.026 1.00 54.19 97 ALA A O 1
ATOM 753 N N . ASP A 1 98 ? 10.789 4.792 -16.789 1.00 54.97 98 ASP A N 1
ATOM 754 C CA . ASP A 1 98 ? 9.572 4.067 -17.200 1.00 54.97 98 ASP A CA 1
ATOM 755 C C . ASP A 1 98 ? 8.513 3.928 -16.091 1.00 54.97 98 ASP A C 1
ATOM 757 O O . ASP A 1 98 ? 7.402 3.447 -16.335 1.00 54.97 98 ASP A O 1
ATOM 761 N N . LEU A 1 99 ? 8.811 4.380 -14.869 1.00 55.69 99 LEU A N 1
ATOM 762 C CA . LEU A 1 99 ? 7.787 4.515 -13.838 1.00 55.69 99 LEU A CA 1
ATOM 763 C C . LEU A 1 99 ?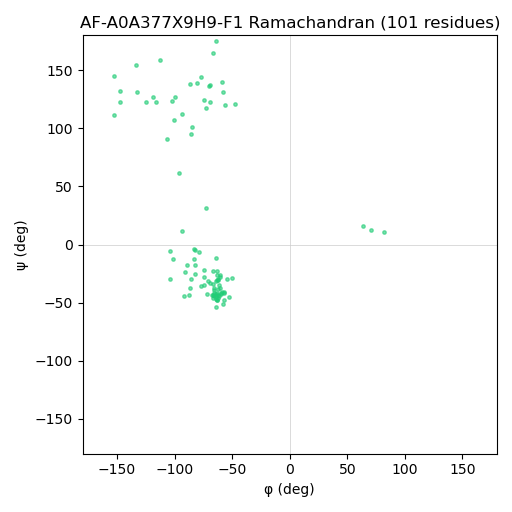 6.918 5.744 -14.149 1.00 55.69 99 LEU A C 1
ATOM 765 O O . LEU A 1 99 ? 7.451 6.852 -14.262 1.00 55.69 99 LEU A O 1
ATOM 769 N N . PRO A 1 100 ? 5.584 5.596 -14.269 1.00 48.28 100 PRO A N 1
ATOM 770 C CA . PRO A 1 100 ? 4.722 6.746 -14.484 1.00 48.28 100 PRO A CA 1
ATOM 771 C C . PRO A 1 100 ? 4.885 7.733 -13.317 1.00 48.28 100 PRO A C 1
ATOM 773 O O . PRO A 1 100 ? 4.992 7.303 -12.162 1.00 48.28 100 PRO A O 1
ATOM 776 N N . PRO A 1 101 ? 4.908 9.052 -13.584 1.00 42.00 101 PRO A N 1
ATOM 777 C CA . PRO A 1 101 ? 5.021 10.044 -12.527 1.00 42.00 101 PRO A CA 1
ATOM 778 C C . PRO A 1 101 ? 3.862 9.870 -11.545 1.00 42.00 101 PRO A C 1
ATOM 780 O O . PRO A 1 101 ? 2.705 9.747 -11.953 1.00 42.00 101 PRO A O 1
ATOM 783 N N . ALA A 1 102 ? 4.188 9.832 -10.252 1.00 40.69 102 ALA A N 1
ATOM 784 C CA . ALA A 1 102 ? 3.199 9.753 -9.187 1.00 40.69 102 ALA A CA 1
ATOM 785 C C . ALA A 1 102 ? 2.219 10.932 -9.314 1.00 40.69 102 ALA A C 1
ATOM 787 O O . ALA A 1 102 ? 2.643 12.091 -9.309 1.00 40.69 102 ALA A O 1
ATOM 788 N N . VAL A 1 103 ? 0.934 10.610 -9.485 1.00 37.62 103 VAL A N 1
ATOM 789 C CA . VAL A 1 103 ? -0.186 11.564 -9.541 1.00 37.62 103 VAL A CA 1
ATOM 790 C C . VAL A 1 103 ? -0.529 12.050 -8.139 1.00 37.62 103 VAL A C 1
ATOM 792 O O . VAL A 1 103 ? -0.543 11.199 -7.219 1.00 37.62 103 VAL A O 1
#

pLDDT: mean 76.34, std 12.77, range [37.62, 92.94]

Sequence (103 aa):
MSKKVLNDALIPIAKENWRQIGVLLKPQVVDFNALMAQRKAGNYDLASFSTSTLNDPHDGVWDFYSSEAKESGYHNAEVDKLINAGNAVLDIETAQADLPPAV

Foldseek 3Di:
DDPVVVCVPVVVVVCVVCVVVVDHDDDDDDDPVVLVVCLVVLNDPDDDDDDDDDPDPLVVLQCQQCVNVVSVNHDDPVSNVLSVVLVVPPDPVVSVVSPPPDD

Organism: Klebsiella pneumoniae (NCBI:txid573)

Mean predicted aligned error: 10.58 Å